Protein AF-A0A973FF22-F1 (afdb_monomer)

Secondary structure (DSSP, 8-state):
----PPP--HHHHHHHHHHHHS-SS-HHHHHHHHT--HHHHHHHHHHHHHHHHHHHHHHHH----HHHHHHHHHHHHHHHHHHHHHHHHHHHHHT-

Structure (mmCIF, N/CA/C/O backbone):
data_AF-A0A973FF22-F1
#
_entry.id   AF-A0A973FF22-F1
#
loop_
_atom_site.group_PDB
_atom_site.id
_atom_site.type_symbol
_atom_site.label_atom_id
_atom_site.label_alt_id
_atom_site.label_comp_id
_atom_site.label_asym_id
_atom_site.label_entity_id
_atom_site.label_seq_id
_atom_site.pdbx_PDB_ins_code
_atom_site.Cartn_x
_atom_site.Cartn_y
_atom_site.Cartn_z
_atom_site.occupancy
_atom_site.B_iso_or_equiv
_atom_site.auth_seq_id
_atom_site.auth_comp_id
_atom_site.auth_asym_id
_atom_site.auth_atom_id
_atom_site.pdbx_PDB_model_num
ATOM 1 N N . MET A 1 1 ? 20.509 -22.204 7.262 1.00 48.00 1 MET A N 1
ATOM 2 C CA . MET A 1 1 ? 20.716 -20.808 7.716 1.00 48.00 1 MET A CA 1
ATOM 3 C C . MET A 1 1 ? 19.4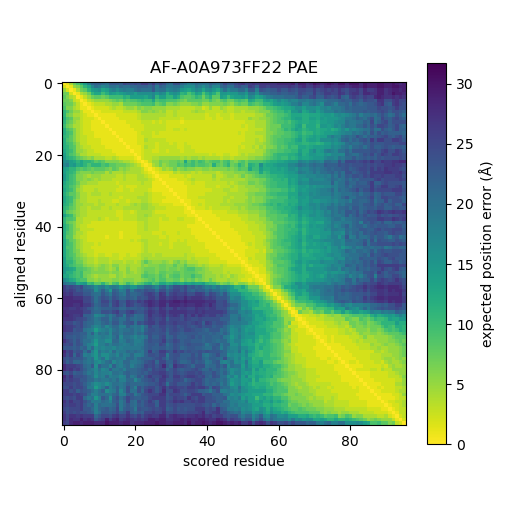69 -19.999 7.385 1.00 48.00 1 MET A C 1
ATOM 5 O O . MET A 1 1 ? 18.954 -20.146 6.285 1.00 48.00 1 MET A O 1
ATOM 9 N N . LYS A 1 2 ? 18.929 -19.214 8.326 1.00 51.78 2 LYS A N 1
ATOM 10 C CA . LYS A 1 2 ? 17.716 -18.405 8.106 1.00 51.78 2 LYS A CA 1
ATOM 11 C C . LYS A 1 2 ? 18.096 -17.234 7.188 1.00 51.78 2 LYS A C 1
ATOM 13 O O . LYS A 1 2 ? 18.772 -16.318 7.637 1.00 51.78 2 LYS A O 1
ATOM 18 N N . GLN A 1 3 ? 17.733 -17.287 5.905 1.00 62.03 3 GLN A N 1
ATOM 19 C CA . GLN A 1 3 ? 17.950 -16.162 4.990 1.00 62.03 3 GLN A CA 1
ATOM 20 C C . GLN A 1 3 ? 17.103 -14.976 5.465 1.00 62.03 3 GLN A C 1
ATOM 22 O O . GLN A 1 3 ? 15.871 -15.006 5.416 1.00 62.03 3 GLN A O 1
ATOM 27 N N . THR A 1 4 ? 17.763 -13.940 5.973 1.00 65.75 4 THR A N 1
ATOM 28 C CA . THR A 1 4 ? 17.120 -12.690 6.369 1.00 65.75 4 THR A CA 1
ATOM 29 C C . THR A 1 4 ? 16.557 -12.033 5.113 1.00 65.75 4 THR A C 1
ATOM 31 O O . THR A 1 4 ? 17.307 -11.682 4.204 1.00 65.75 4 THR A O 1
ATOM 34 N N . ARG A 1 5 ? 15.228 -11.894 5.022 1.00 72.75 5 ARG A N 1
ATOM 35 C CA . ARG A 1 5 ? 14.587 -11.225 3.879 1.00 72.75 5 ARG A CA 1
ATOM 36 C C . ARG A 1 5 ? 15.117 -9.792 3.775 1.00 72.75 5 ARG A C 1
ATOM 38 O O . ARG A 1 5 ? 14.946 -9.011 4.713 1.00 72.75 5 ARG A O 1
ATOM 45 N N . ARG A 1 6 ? 15.732 -9.448 2.638 1.00 81.12 6 ARG A N 1
ATOM 46 C CA . ARG A 1 6 ? 16.167 -8.078 2.323 1.00 81.12 6 ARG A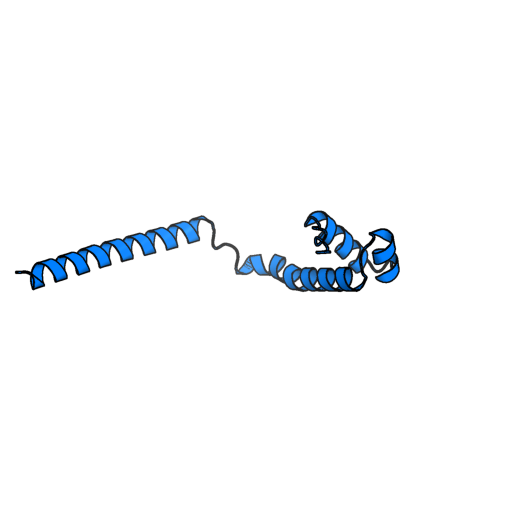 CA 1
ATOM 47 C C . ARG A 1 6 ? 14.939 -7.162 2.372 1.00 81.12 6 ARG A C 1
ATOM 49 O O . ARG A 1 6 ? 13.935 -7.429 1.711 1.00 81.12 6 ARG A O 1
ATOM 56 N N . LYS A 1 7 ? 14.986 -6.126 3.212 1.00 84.00 7 LYS A N 1
ATOM 57 C CA . LYS A 1 7 ? 13.926 -5.115 3.306 1.00 84.00 7 LYS A CA 1
ATOM 58 C C . LYS A 1 7 ? 14.214 -4.019 2.283 1.00 84.00 7 LYS A C 1
ATOM 60 O O . LYS A 1 7 ? 15.337 -3.534 2.215 1.00 84.00 7 LYS A O 1
ATOM 65 N N . PHE A 1 8 ? 13.200 -3.636 1.514 1.00 88.50 8 PHE A N 1
ATOM 66 C CA . PHE A 1 8 ? 13.278 -2.558 0.527 1.00 88.50 8 PHE A CA 1
ATOM 67 C C . PHE A 1 8 ? 12.405 -1.393 0.971 1.00 88.50 8 PHE A C 1
ATOM 69 O O . PHE A 1 8 ? 11.293 -1.625 1.461 1.00 88.50 8 PHE A O 1
ATOM 76 N N . THR A 1 9 ? 12.899 -0.168 0.797 1.00 91.38 9 THR A N 1
ATOM 77 C CA . THR A 1 9 ? 12.139 1.032 1.149 1.00 91.38 9 THR A CA 1
ATOM 78 C C . THR A 1 9 ? 10.975 1.243 0.173 1.00 91.38 9 THR A C 1
ATOM 80 O O . THR A 1 9 ? 11.035 0.761 -0.967 1.00 91.38 9 THR A O 1
ATOM 83 N N . PRO A 1 10 ? 9.894 1.923 0.594 1.00 90.12 10 PRO A N 1
ATOM 84 C CA . PRO A 1 10 ? 8.773 2.238 -0.288 1.00 90.12 10 PRO A CA 1
ATOM 85 C C . PRO A 1 10 ? 9.211 2.988 -1.551 1.00 90.12 10 PRO A C 1
ATOM 87 O O . PRO A 1 10 ? 8.779 2.644 -2.647 1.00 90.12 10 PRO A O 1
ATOM 90 N N . GLU A 1 11 ? 10.133 3.941 -1.420 1.00 90.88 11 GLU A N 1
ATOM 91 C CA . GLU A 1 11 ? 10.633 4.776 -2.519 1.00 90.88 11 GLU A CA 1
ATOM 92 C C . GLU A 1 11 ? 11.366 3.928 -3.560 1.00 90.88 11 GLU A C 1
ATOM 94 O O . GLU A 1 11 ? 11.170 4.098 -4.765 1.00 90.88 11 GLU A O 1
ATOM 99 N N . PHE A 1 12 ? 12.173 2.968 -3.096 1.00 92.31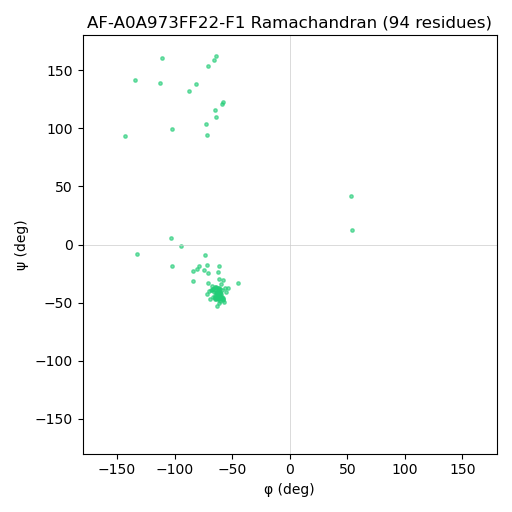 12 PHE A N 1
ATOM 100 C CA . PHE A 1 12 ? 12.884 2.050 -3.976 1.00 92.31 12 PHE A CA 1
ATOM 101 C C . PHE A 1 12 ? 11.914 1.160 -4.758 1.00 92.31 12 PHE A C 1
ATOM 103 O O . PHE A 1 12 ? 12.036 1.042 -5.977 1.00 92.31 12 PHE A O 1
ATOM 110 N N . LYS A 1 13 ? 10.914 0.579 -4.081 1.00 91.75 13 LYS A N 1
ATOM 111 C CA . LYS A 1 13 ? 9.887 -0.239 -4.744 1.00 91.75 13 LYS A CA 1
ATOM 112 C C . LYS A 1 13 ? 9.133 0.567 -5.798 1.00 91.75 13 LYS A C 1
ATOM 114 O O . LYS A 1 13 ? 8.974 0.087 -6.915 1.00 91.75 13 LYS A O 1
ATOM 119 N N . THR A 1 14 ? 8.732 1.795 -5.470 1.00 91.62 14 THR A N 1
ATOM 120 C CA . THR A 1 14 ? 8.043 2.692 -6.406 1.00 91.62 14 THR A CA 1
ATOM 121 C C . THR A 1 14 ? 8.906 2.989 -7.627 1.00 91.62 14 THR A C 1
ATOM 123 O O . THR A 1 14 ? 8.429 2.847 -8.748 1.00 91.62 14 THR A O 1
ATOM 126 N N . LYS A 1 15 ? 10.192 3.317 -7.443 1.00 92.44 15 LYS A N 1
ATOM 127 C CA . LYS A 1 15 ? 11.116 3.558 -8.562 1.00 92.44 15 LYS A CA 1
ATOM 128 C C . LYS A 1 15 ? 11.219 2.349 -9.495 1.00 92.44 15 LYS A C 1
ATOM 130 O O . LYS A 1 15 ? 11.090 2.503 -10.707 1.00 92.44 15 LYS A O 1
ATOM 135 N N . VAL A 1 16 ? 11.409 1.152 -8.937 1.00 92.12 16 VAL A N 1
ATOM 136 C CA . VAL A 1 16 ? 11.498 -0.091 -9.720 1.00 92.12 16 VAL A CA 1
ATOM 137 C C . VAL A 1 16 ? 10.191 -0.363 -10.468 1.00 92.12 16 VAL A C 1
ATOM 139 O O . VAL A 1 16 ? 10.220 -0.709 -11.646 1.00 92.12 16 VAL A O 1
ATOM 142 N N . VAL A 1 17 ? 9.037 -0.169 -9.828 1.00 92.56 17 VAL A N 1
ATOM 143 C CA . VAL A 1 17 ? 7.736 -0.363 -10.483 1.00 92.56 17 VAL A CA 1
ATOM 144 C C . VAL A 1 17 ? 7.505 0.647 -11.608 1.00 92.56 17 VAL A C 1
ATOM 146 O O . VAL A 1 17 ? 7.034 0.255 -12.672 1.00 92.56 17 VAL A O 1
ATOM 149 N N . LEU A 1 18 ? 7.874 1.916 -11.426 1.00 91.81 18 LEU A N 1
ATOM 150 C CA . LEU A 1 18 ? 7.770 2.933 -12.477 1.00 91.81 18 LEU A CA 1
ATOM 151 C C . LEU A 1 18 ? 8.669 2.606 -13.679 1.00 91.81 18 LEU A C 1
ATOM 153 O O . LEU A 1 18 ? 8.233 2.728 -14.825 1.00 91.81 18 LEU A O 1
ATOM 157 N N . GLU A 1 19 ? 9.894 2.127 -13.435 1.00 90.50 19 GLU A N 1
ATOM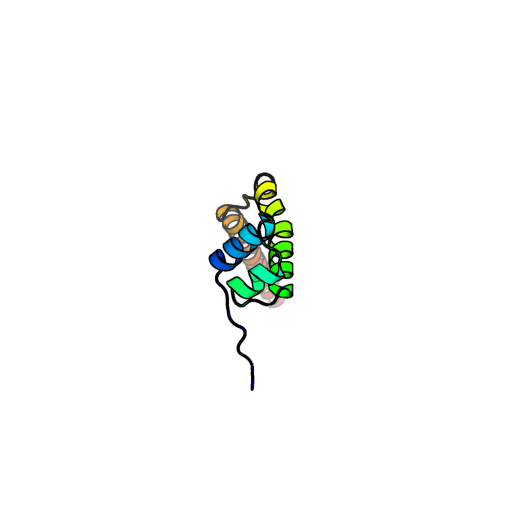 158 C CA . GLU A 1 19 ? 10.772 1.612 -14.495 1.00 90.50 19 GLU A CA 1
ATOM 159 C C . GLU A 1 19 ? 10.130 0.405 -15.214 1.00 90.50 19 GLU A C 1
ATOM 161 O O . GLU A 1 19 ? 10.150 0.351 -16.443 1.00 90.50 19 GLU A O 1
ATOM 166 N N . ALA A 1 20 ? 9.481 -0.508 -14.479 1.00 89.88 20 ALA A N 1
ATOM 167 C CA . ALA A 1 20 ? 8.777 -1.672 -15.038 1.00 89.88 20 ALA A CA 1
ATOM 168 C C . ALA A 1 20 ? 7.474 -1.330 -15.795 1.00 89.88 20 ALA A C 1
ATOM 170 O O . ALA A 1 20 ? 7.015 -2.116 -16.628 1.00 89.88 20 ALA A O 1
ATOM 171 N N . LEU A 1 21 ? 6.838 -0.199 -15.479 1.00 88.31 21 LEU A N 1
ATOM 172 C CA . LEU A 1 21 ? 5.658 0.324 -16.178 1.00 88.31 21 LEU A CA 1
ATOM 173 C C . LEU A 1 21 ? 6.029 1.135 -17.418 1.00 88.31 21 LEU A C 1
ATOM 175 O O . LEU A 1 21 ? 5.220 1.258 -18.327 1.00 88.31 21 LEU A O 1
ATOM 179 N N . SER A 1 22 ? 7.252 1.662 -17.470 1.00 86.81 22 SER A N 1
ATOM 180 C CA . SER A 1 22 ? 7.752 2.415 -18.622 1.00 86.81 22 SER A CA 1
ATOM 181 C C . SER A 1 22 ? 8.073 1.524 -19.832 1.00 86.81 22 SER A C 1
ATOM 183 O O . SER A 1 22 ? 8.398 2.059 -20.886 1.00 86.81 22 SER A O 1
ATOM 185 N N . GLU A 1 23 ? 8.054 0.192 -19.671 1.00 81.88 23 GLU A N 1
ATOM 186 C CA . GLU A 1 23 ? 8.280 -0.845 -20.703 1.00 81.88 23 GLU A CA 1
ATOM 187 C C . GLU A 1 23 ? 9.586 -0.724 -21.512 1.00 81.88 23 GLU A C 1
ATOM 189 O O . GLU A 1 23 ? 9.791 -1.423 -22.498 1.00 81.88 23 GLU A O 1
ATOM 194 N N . ARG A 1 24 ? 10.526 0.117 -21.068 1.00 79.06 24 ARG A N 1
ATOM 195 C CA . ARG A 1 24 ? 11.830 0.310 -21.726 1.00 79.06 24 ARG A CA 1
ATOM 196 C C . ARG A 1 24 ? 12.801 -0.848 -21.502 1.00 79.06 24 ARG A C 1
ATOM 198 O O . ARG A 1 24 ? 13.767 -0.972 -22.242 1.00 79.06 24 ARG A O 1
ATOM 205 N N . LEU A 1 25 ? 12.582 -1.629 -20.447 1.00 81.88 25 LEU A N 1
ATOM 206 C CA . LEU A 1 25 ? 13.393 -2.777 -20.054 1.00 81.88 25 LEU A CA 1
ATOM 207 C C . LEU A 1 25 ? 12.456 -3.935 -19.718 1.00 81.88 25 LEU A C 1
ATOM 209 O O . LEU A 1 25 ? 11.412 -3.738 -19.087 1.00 81.88 25 LEU A O 1
ATOM 213 N N . SER A 1 26 ? 12.845 -5.146 -20.101 1.00 86.75 26 SER A N 1
ATOM 214 C CA . SER A 1 26 ? 12.154 -6.362 -19.683 1.00 86.75 26 SER A CA 1
ATOM 215 C C . SER A 1 26 ? 12.283 -6.573 -18.169 1.00 86.75 26 SER A C 1
ATOM 217 O O . SER A 1 26 ? 13.211 -6.089 -17.514 1.00 86.75 26 SER A O 1
ATOM 219 N N . LEU A 1 27 ? 11.368 -7.357 -17.590 1.00 84.94 27 LEU A N 1
ATOM 220 C CA . LEU A 1 27 ? 11.426 -7.711 -16.165 1.00 84.94 27 LEU A CA 1
ATOM 221 C C . LEU A 1 27 ? 12.740 -8.409 -15.790 1.00 84.94 27 LEU A C 1
ATOM 223 O O . LEU A 1 27 ? 13.206 -8.256 -14.664 1.00 84.94 27 LEU A O 1
ATOM 227 N N . THR A 1 28 ? 13.336 -9.152 -16.724 1.00 86.69 28 THR A N 1
ATOM 228 C CA . THR A 1 28 ? 14.607 -9.860 -16.535 1.00 86.69 28 THR A CA 1
ATOM 229 C C . THR A 1 28 ? 15.791 -8.896 -16.492 1.00 86.69 28 THR A C 1
ATOM 231 O O . THR A 1 28 ? 16.646 -9.018 -15.618 1.00 86.69 28 THR A O 1
ATOM 234 N N . GLU A 1 29 ? 15.825 -7.898 -17.373 1.00 87.94 29 GLU A N 1
ATOM 235 C CA . GLU A 1 29 ? 16.874 -6.867 -17.366 1.00 87.94 29 GLU A CA 1
ATOM 236 C C . GLU A 1 29 ? 16.759 -5.971 -16.131 1.00 87.94 29 GLU A C 1
ATOM 238 O O . GLU A 1 29 ? 17.759 -5.634 -15.499 1.00 87.94 29 GLU A O 1
ATOM 243 N N . LEU A 1 30 ? 15.531 -5.630 -15.729 1.00 89.12 30 LEU A N 1
ATOM 244 C CA . LEU A 1 30 ? 15.289 -4.846 -14.522 1.00 89.12 30 LEU A CA 1
ATOM 245 C C . LEU A 1 30 ? 15.659 -5.628 -13.251 1.00 89.12 30 LEU A C 1
ATOM 247 O O . LEU A 1 30 ? 16.239 -5.063 -12.323 1.00 89.12 30 LEU A O 1
ATOM 251 N N . ALA A 1 31 ? 15.368 -6.930 -13.232 1.00 89.31 31 ALA A N 1
ATOM 252 C CA . ALA A 1 31 ? 15.802 -7.856 -12.192 1.00 89.31 31 ALA A CA 1
ATOM 253 C C . ALA A 1 31 ? 17.328 -7.882 -12.062 1.00 89.31 31 ALA A C 1
ATOM 255 O O . ALA A 1 31 ? 17.844 -7.740 -10.958 1.00 89.31 31 ALA A O 1
ATOM 256 N N . GLN A 1 32 ? 18.055 -7.979 -13.178 1.00 89.56 32 GLN A N 1
ATOM 257 C CA . GLN A 1 32 ? 19.518 -7.935 -13.163 1.00 89.56 32 GLN A CA 1
ATOM 258 C C . GLN A 1 32 ? 20.050 -6.578 -12.686 1.00 89.56 32 GLN A C 1
ATOM 260 O O . GLN A 1 32 ? 20.914 -6.534 -11.815 1.00 89.56 32 GLN A O 1
ATOM 265 N N . LYS A 1 33 ? 19.496 -5.472 -13.195 1.00 89.56 33 LYS A N 1
ATOM 266 C CA . LYS A 1 33 ? 19.926 -4.104 -12.863 1.00 89.56 33 LYS A CA 1
ATOM 267 C C . LYS A 1 33 ? 19.779 -3.766 -11.377 1.00 89.56 33 LYS A C 1
ATOM 269 O O . LYS A 1 33 ? 20.614 -3.054 -10.829 1.00 89.56 33 LYS A O 1
ATOM 274 N N . HIS A 1 34 ? 18.708 -4.239 -10.742 1.00 88.94 34 HIS A N 1
ATOM 275 C CA . HIS A 1 34 ? 18.400 -3.950 -9.336 1.00 88.94 34 HIS A CA 1
ATOM 276 C C . HIS A 1 34 ? 18.724 -5.118 -8.390 1.00 88.94 34 H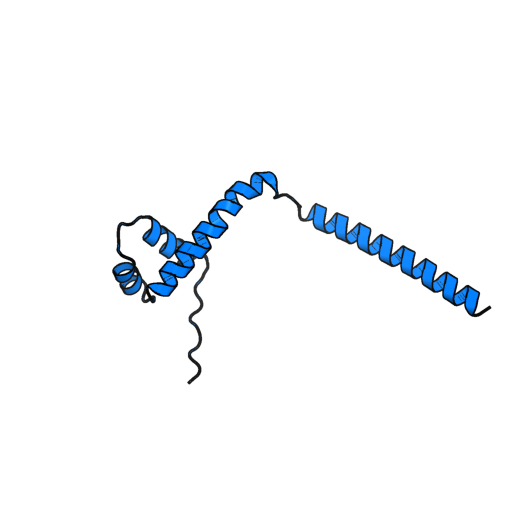IS A C 1
ATOM 278 O O . HIS A 1 34 ? 18.410 -5.038 -7.202 1.00 88.94 34 HIS A O 1
ATOM 284 N N . GLU A 1 35 ? 19.343 -6.188 -8.902 1.00 88.69 35 GLU A N 1
ATOM 285 C CA . GLU A 1 35 ? 19.644 -7.430 -8.170 1.00 88.69 35 GLU A CA 1
ATOM 286 C C . GLU A 1 35 ? 18.404 -8.045 -7.489 1.00 88.69 35 GLU A C 1
ATOM 288 O O . GLU A 1 35 ? 18.431 -8.481 -6.332 1.00 88.69 35 GLU A O 1
ATOM 293 N N . LEU A 1 36 ? 17.282 -8.043 -8.206 1.00 88.56 36 LEU A N 1
ATOM 294 C CA . LEU A 1 36 ? 15.990 -8.556 -7.757 1.00 88.56 36 LEU A CA 1
ATOM 295 C C . LEU A 1 36 ? 15.609 -9.815 -8.527 1.00 88.56 36 LEU A C 1
ATOM 297 O O . LEU A 1 36 ? 16.077 -10.062 -9.631 1.00 88.56 36 LEU A O 1
ATOM 301 N N . HIS A 1 37 ? 14.686 -10.597 -7.972 1.00 89.75 37 HIS A N 1
ATOM 302 C CA . HIS A 1 37 ? 14.062 -11.680 -8.724 1.00 89.75 37 HIS A CA 1
ATOM 303 C C . HIS A 1 37 ? 12.928 -11.120 -9.608 1.00 89.75 37 HIS A C 1
ATOM 305 O O . HIS A 1 37 ? 12.124 -10.331 -9.099 1.00 89.75 37 HIS A O 1
ATOM 311 N N . PRO A 1 38 ? 12.763 -11.549 -10.875 1.00 88.56 38 PRO A N 1
ATOM 312 C CA . PRO A 1 38 ? 11.693 -11.053 -11.754 1.00 88.56 38 PRO A CA 1
ATOM 313 C C . PRO A 1 38 ? 10.289 -11.165 -11.138 1.00 88.56 38 PRO A C 1
ATOM 315 O O . PRO A 1 38 ? 9.471 -10.253 -11.248 1.00 88.56 38 PRO A O 1
ATOM 318 N N . THR A 1 39 ? 10.027 -12.249 -10.400 1.00 91.31 39 THR A N 1
ATOM 319 C CA . THR A 1 39 ? 8.766 -12.458 -9.662 1.00 91.31 39 THR A CA 1
ATOM 320 C C . THR A 1 39 ? 8.498 -11.373 -8.616 1.00 91.31 39 THR A C 1
ATOM 322 O O . THR A 1 39 ? 7.348 -11.005 -8.404 1.00 91.31 39 THR A O 1
ATOM 325 N N . GLN A 1 40 ? 9.541 -10.836 -7.974 1.00 90.62 40 GLN A N 1
ATOM 326 C CA . GLN A 1 40 ? 9.401 -9.780 -6.969 1.00 90.62 40 GLN A CA 1
ATOM 327 C C . GLN A 1 40 ? 8.984 -8.454 -7.612 1.00 90.62 40 GLN A C 1
ATOM 329 O O . GLN A 1 40 ? 8.110 -7.766 -7.090 1.00 90.62 40 GLN A O 1
ATOM 334 N N . ILE A 1 41 ? 9.546 -8.138 -8.779 1.00 91.06 41 ILE A N 1
ATOM 335 C CA . ILE A 1 41 ? 9.150 -6.966 -9.567 1.00 91.06 41 ILE A CA 1
ATOM 336 C C . ILE A 1 41 ? 7.705 -7.121 -10.052 1.00 91.06 41 ILE A C 1
ATOM 338 O O . ILE A 1 41 ? 6.915 -6.189 -9.922 1.00 91.06 41 ILE A O 1
ATOM 342 N N . ALA A 1 42 ? 7.333 -8.302 -10.559 1.00 90.75 42 ALA A N 1
ATOM 343 C CA . ALA A 1 42 ? 5.964 -8.580 -10.994 1.00 90.75 42 ALA A CA 1
ATOM 344 C C . ALA A 1 42 ? 4.953 -8.431 -9.844 1.00 90.75 42 ALA A C 1
ATOM 346 O O . ALA A 1 42 ? 3.898 -7.820 -10.019 1.00 90.75 42 ALA A O 1
ATOM 347 N N . GLN A 1 43 ? 5.300 -8.926 -8.652 1.00 92.38 43 GLN A N 1
ATOM 348 C CA . GLN A 1 43 ? 4.487 -8.757 -7.452 1.00 92.38 43 GLN A CA 1
ATOM 349 C C . GLN A 1 43 ? 4.314 -7.275 -7.091 1.00 92.38 43 GLN A C 1
ATOM 351 O O . GLN A 1 43 ? 3.185 -6.839 -6.876 1.00 92.38 43 GLN A O 1
ATOM 356 N N . TRP A 1 44 ? 5.397 -6.492 -7.055 1.00 93.94 44 TRP A N 1
ATOM 357 C CA . TRP A 1 44 ? 5.309 -5.063 -6.736 1.00 93.94 44 TRP A CA 1
ATOM 358 C C . TRP A 1 44 ? 4.534 -4.275 -7.790 1.00 93.94 44 TRP A C 1
ATOM 360 O O . TRP A 1 44 ? 3.777 -3.379 -7.429 1.00 93.94 44 TRP A O 1
ATOM 370 N N . LYS A 1 45 ? 4.670 -4.625 -9.076 1.00 90.88 45 LYS A N 1
ATOM 371 C CA . LYS A 1 45 ? 3.890 -4.017 -10.162 1.00 90.88 45 LYS A CA 1
ATOM 372 C C . LYS A 1 45 ? 2.393 -4.234 -9.943 1.00 90.88 45 LYS A C 1
ATOM 374 O O . LYS A 1 45 ? 1.631 -3.279 -10.049 1.00 90.88 45 LYS A O 1
ATOM 379 N N . ARG A 1 46 ? 1.982 -5.455 -9.581 1.00 91.06 46 ARG A N 1
ATOM 380 C CA . ARG A 1 46 ? 0.582 -5.756 -9.249 1.00 91.06 46 ARG A CA 1
ATOM 381 C C . ARG A 1 46 ? 0.113 -4.975 -8.022 1.00 91.06 46 ARG A C 1
ATOM 383 O O . ARG A 1 46 ? -0.865 -4.249 -8.114 1.00 91.06 46 ARG A O 1
ATOM 390 N N . GLU A 1 47 ? 0.854 -5.054 -6.915 1.00 90.50 47 GLU A N 1
ATOM 391 C CA . GLU A 1 47 ? 0.514 -4.344 -5.671 1.00 90.50 47 GLU A CA 1
ATOM 392 C C . GLU A 1 47 ? 0.376 -2.828 -5.873 1.00 90.50 47 GLU A C 1
ATOM 394 O O . GLU A 1 47 ? -0.474 -2.194 -5.249 1.00 90.50 47 GLU A O 1
ATOM 399 N N . PHE A 1 48 ? 1.218 -2.243 -6.727 1.00 91.81 48 PHE A N 1
ATOM 400 C CA . PHE A 1 48 ? 1.147 -0.829 -7.065 1.00 91.81 48 PHE A CA 1
ATOM 401 C C . PHE A 1 48 ? -0.097 -0.506 -7.887 1.00 91.81 48 PHE A C 1
ATOM 403 O O . PHE A 1 48 ? -0.781 0.448 -7.551 1.00 91.81 48 PHE A O 1
ATOM 410 N N . LEU A 1 49 ? -0.407 -1.280 -8.931 1.00 89.56 49 LEU A N 1
ATOM 411 C CA . LEU A 1 49 ? -1.581 -1.038 -9.777 1.00 89.56 49 LEU A CA 1
ATOM 412 C C . LEU A 1 49 ? -2.893 -1.194 -9.000 1.00 89.56 49 LEU A C 1
ATOM 414 O O . LEU A 1 49 ? -3.776 -0.349 -9.143 1.00 89.56 49 LEU A O 1
ATOM 418 N N . ASP A 1 50 ? -2.981 -2.207 -8.133 1.00 88.25 50 ASP A N 1
ATOM 419 C CA . ASP A 1 50 ? -4.147 -2.435 -7.273 1.00 88.25 50 ASP A CA 1
ATOM 420 C C . ASP A 1 50 ? -4.417 -1.191 -6.405 1.00 88.25 50 ASP A C 1
ATOM 422 O O . ASP A 1 50 ? -5.515 -0.631 -6.414 1.00 88.25 50 ASP A O 1
ATOM 426 N N . LYS A 1 51 ? -3.373 -0.682 -5.738 1.00 86.56 51 LYS A N 1
ATOM 427 C CA . LYS A 1 51 ? -3.462 0.478 -4.835 1.00 86.56 51 LYS A CA 1
ATOM 428 C C . LYS A 1 51 ? -3.461 1.829 -5.544 1.00 86.56 51 LYS A C 1
ATOM 430 O O . LYS A 1 51 ? -3.888 2.819 -4.958 1.00 86.56 51 LYS A O 1
ATOM 435 N N . ALA A 1 52 ? -2.967 1.909 -6.777 1.00 85.88 52 ALA A N 1
ATOM 436 C CA . ALA A 1 52 ? -2.901 3.160 -7.529 1.00 85.88 52 ALA A CA 1
ATOM 437 C C . ALA A 1 52 ? -4.305 3.702 -7.808 1.00 85.88 52 ALA A C 1
ATOM 439 O O . ALA A 1 52 ? -4.522 4.906 -7.710 1.00 85.88 52 ALA A O 1
ATOM 440 N N . SER A 1 53 ? -5.264 2.812 -8.086 1.00 82.00 53 SER A N 1
ATOM 441 C CA . SER A 1 53 ? -6.671 3.188 -8.254 1.00 82.00 53 SER A CA 1
ATOM 442 C C . SER A 1 53 ? -7.249 3.825 -6.983 1.00 82.00 53 SER A C 1
ATOM 444 O O . SER A 1 53 ? -7.898 4.867 -7.054 1.00 82.00 53 SER A O 1
ATOM 446 N N . GLU A 1 54 ? -6.918 3.282 -5.807 1.00 80.81 54 GLU A N 1
ATOM 447 C CA . GLU A 1 54 ? -7.374 3.797 -4.511 1.00 80.81 54 GLU A CA 1
ATOM 448 C C . GLU A 1 54 ? -6.903 5.231 -4.240 1.00 80.81 54 GLU A C 1
ATOM 450 O O . GLU A 1 54 ? -7.598 5.982 -3.558 1.00 80.81 54 GLU A O 1
ATOM 455 N N . VAL A 1 55 ? -5.748 5.641 -4.777 1.00 79.06 55 VAL A N 1
ATOM 456 C CA . VAL A 1 55 ? -5.245 7.020 -4.635 1.00 79.06 55 VAL A CA 1
ATOM 457 C C . VAL A 1 55 ? -6.200 8.023 -5.281 1.00 79.06 55 VAL A C 1
ATOM 459 O O . VAL A 1 55 ? -6.419 9.094 -4.719 1.00 79.06 55 VAL A O 1
ATOM 462 N N . PHE A 1 56 ? -6.808 7.667 -6.412 1.00 76.88 56 PHE A N 1
ATOM 463 C CA . PHE A 1 56 ? -7.792 8.512 -7.092 1.00 76.88 56 PHE A CA 1
ATOM 464 C C . PHE A 1 56 ? -9.199 8.347 -6.498 1.00 76.88 56 PHE A C 1
ATOM 466 O O . PHE A 1 56 ? -9.939 9.324 -6.412 1.00 76.88 56 PHE A O 1
ATOM 473 N N . SER A 1 57 ? -9.539 7.158 -5.984 1.00 71.50 57 SER A N 1
ATOM 474 C CA . SER A 1 57 ? -10.807 6.909 -5.274 1.00 71.50 57 SER A CA 1
ATOM 475 C C . SER A 1 57 ? -10.870 7.550 -3.883 1.00 71.50 57 SER A C 1
ATOM 477 O O . SER A 1 57 ? -11.953 7.731 -3.325 1.00 71.50 57 SER A O 1
ATOM 479 N N . LYS A 1 58 ? -9.727 7.930 -3.298 1.00 56.31 58 LYS A N 1
ATOM 480 C CA . LYS A 1 58 ? -9.689 8.679 -2.035 1.00 56.31 58 LYS A CA 1
ATOM 481 C C . LYS A 1 58 ? -10.386 10.038 -2.126 1.00 56.31 58 LYS A C 1
ATOM 483 O O . LYS A 1 58 ? -10.796 10.526 -1.087 1.00 56.31 58 LYS A O 1
ATOM 488 N N . GLY A 1 59 ? -10.624 10.596 -3.315 1.00 53.59 59 GLY A N 1
ATOM 489 C CA . GLY A 1 59 ? -11.495 11.769 -3.460 1.00 53.59 59 GLY A CA 1
ATOM 490 C C . GLY A 1 59 ? -12.951 11.532 -3.025 1.00 53.59 59 GLY A C 1
ATOM 491 O O . GLY A 1 59 ? -13.619 12.480 -2.634 1.00 53.59 59 GLY A O 1
ATOM 492 N N . GLU A 1 60 ? -13.435 10.282 -3.033 1.00 53.78 60 GLU A N 1
ATOM 493 C CA . GLU A 1 60 ? -14.818 9.940 -2.650 1.00 53.78 60 GLU A CA 1
ATOM 494 C C . GLU A 1 60 ? -14.943 9.349 -1.233 1.00 53.78 60 GLU A C 1
ATOM 496 O O . GLU A 1 60 ? -16.038 9.328 -0.675 1.00 53.78 60 GLU A O 1
ATOM 501 N N . LYS A 1 61 ? -13.848 8.849 -0.634 1.00 53.50 61 LYS A N 1
ATOM 502 C CA . LYS A 1 61 ? -13.868 8.178 0.690 1.00 53.50 61 LYS A CA 1
ATOM 503 C C . LYS A 1 61 ? -12.791 8.620 1.687 1.00 53.50 61 LYS A C 1
ATOM 505 O O . LYS A 1 61 ? -12.839 8.202 2.841 1.00 53.50 61 LYS A O 1
ATOM 510 N N . ALA A 1 62 ? -11.814 9.427 1.284 1.00 52.75 62 ALA A N 1
ATOM 511 C CA . ALA A 1 62 ? -10.949 10.145 2.214 1.00 52.75 62 ALA A CA 1
ATOM 512 C C . ALA A 1 62 ? -11.463 11.582 2.242 1.00 52.75 62 ALA A C 1
ATOM 514 O O . ALA A 1 62 ? -11.242 12.354 1.325 1.00 52.75 62 ALA A O 1
ATOM 515 N N . GLN A 1 63 ? -12.238 11.950 3.243 1.00 56.00 63 GLN A N 1
ATOM 516 C CA . GLN A 1 63 ? -11.664 12.211 4.548 1.00 56.00 63 GLN A CA 1
ATOM 517 C C . GLN A 1 63 ? -12.605 11.723 5.656 1.00 56.00 63 GLN A C 1
ATOM 519 O O . GLN A 1 63 ? -13.421 12.499 6.130 1.00 56.00 63 GLN A O 1
ATOM 524 N N . LYS A 1 64 ? -12.432 10.488 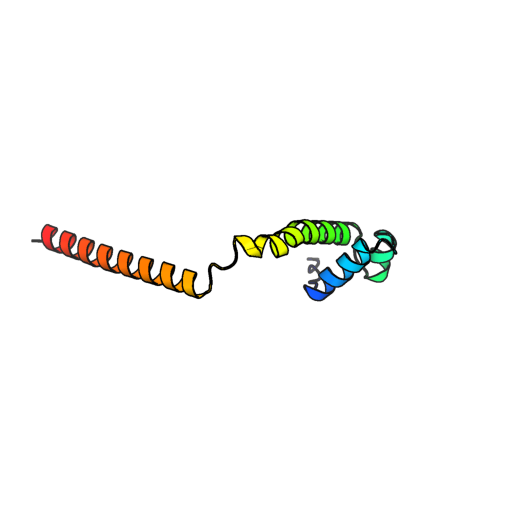6.154 1.00 56.66 64 LYS A N 1
ATOM 525 C CA . LYS A 1 64 ? -12.512 10.344 7.614 1.00 56.66 64 LYS A CA 1
ATOM 526 C C . LYS A 1 64 ? -11.239 10.980 8.149 1.00 56.66 64 LYS A C 1
ATOM 528 O O . LYS A 1 64 ? -10.164 10.380 8.075 1.00 56.66 64 LYS A O 1
ATOM 533 N N . THR A 1 65 ? -11.337 12.255 8.509 1.00 62.19 65 THR A N 1
ATOM 534 C CA . THR A 1 65 ? -10.207 13.026 9.032 1.00 62.19 65 THR A CA 1
ATOM 535 C C . THR A 1 65 ? -9.781 12.407 10.365 1.00 62.19 65 THR A C 1
ATOM 537 O O . THR A 1 65 ? -10.549 11.681 10.989 1.00 62.19 65 THR A O 1
ATOM 540 N N . GLU A 1 66 ? -8.576 12.705 10.851 1.00 62.44 66 GLU A N 1
ATOM 541 C CA . GLU A 1 66 ? -8.205 12.458 12.257 1.00 62.44 66 GLU A CA 1
ATOM 542 C C . GLU A 1 66 ? -9.326 12.913 13.222 1.00 62.44 66 GLU A C 1
ATOM 544 O O . GLU A 1 66 ? -9.586 12.276 14.235 1.00 62.44 66 GLU A O 1
ATOM 549 N N . GLN A 1 67 ? -10.052 13.974 12.848 1.00 65.06 67 GLN A N 1
ATOM 550 C CA . GLN A 1 67 ? -11.231 14.493 13.542 1.00 65.06 67 GLN A CA 1
ATOM 551 C C . GLN A 1 67 ? -12.404 13.504 13.592 1.00 65.06 67 GLN A C 1
ATOM 553 O O . GLN A 1 67 ? -13.016 13.371 14.643 1.00 65.06 67 GLN A O 1
ATOM 558 N N . ASP A 1 68 ? -12.695 12.771 12.519 1.00 74.56 68 ASP A N 1
ATOM 559 C CA . ASP A 1 68 ? -13.767 11.768 12.497 1.00 74.56 68 ASP A CA 1
ATOM 560 C C . ASP A 1 68 ? -13.431 10.597 13.426 1.00 74.56 68 ASP A C 1
ATOM 562 O O . ASP A 1 68 ? -14.294 10.097 14.142 1.00 74.56 68 ASP A O 1
ATOM 566 N N . TYR A 1 69 ? -12.156 10.191 13.468 1.00 75.38 69 TYR A N 1
ATOM 567 C CA . TYR A 1 69 ? -11.688 9.182 14.422 1.00 75.38 69 TYR A CA 1
ATOM 568 C C . TYR A 1 69 ? -11.751 9.685 15.867 1.00 75.38 69 TYR A C 1
ATOM 570 O O . TYR A 1 69 ? -12.097 8.920 16.767 1.00 75.38 69 TYR A O 1
ATOM 578 N N . GLN A 1 70 ? -11.439 10.963 16.103 1.00 74.38 70 GLN A N 1
ATOM 579 C CA . GLN A 1 70 ? -11.579 11.584 17.421 1.00 74.38 70 GLN A CA 1
ATOM 580 C C . GLN A 1 70 ? -13.044 11.645 17.865 1.00 74.38 70 GLN A C 1
ATOM 582 O O . GLN A 1 70 ? -13.341 11.250 18.989 1.00 74.38 70 GLN A O 1
ATOM 587 N N . GLN A 1 71 ? -13.957 12.051 16.980 1.00 80.62 71 GLN A N 1
ATOM 588 C CA . GLN A 1 71 ? -15.395 12.096 17.258 1.00 80.62 71 GLN A CA 1
ATOM 589 C C . GLN A 1 71 ? -15.959 10.705 17.566 1.00 80.62 71 GLN A C 1
ATOM 591 O O . GLN A 1 71 ? -16.635 10.524 18.576 1.00 80.62 71 GLN A O 1
ATOM 596 N N . GLU A 1 72 ? -15.620 9.705 16.750 1.00 83.81 72 GLU A N 1
ATOM 597 C CA . GLU A 1 72 ? -16.048 8.319 16.966 1.00 83.81 72 GLU A CA 1
ATOM 598 C C . GLU A 1 72 ? -15.505 7.772 18.302 1.00 83.81 72 GLU A C 1
ATOM 600 O O . GLU A 1 72 ? -16.214 7.093 19.045 1.00 83.81 72 GLU A O 1
ATOM 605 N N . SER A 1 73 ? -14.272 8.133 18.671 1.00 85.75 73 SER A N 1
ATOM 606 C CA . SER A 1 73 ? -13.670 7.764 19.958 1.00 85.75 73 SER A CA 1
ATOM 607 C C . SER A 1 73 ? -14.380 8.418 21.152 1.00 85.75 73 SER A C 1
ATOM 609 O O . SER A 1 73 ? -14.687 7.743 22.137 1.00 85.75 73 SER A O 1
ATOM 611 N N . GLU A 1 74 ? -14.694 9.715 21.072 1.00 90.31 74 GLU A N 1
ATOM 612 C CA . GLU A 1 74 ? -15.430 10.435 22.120 1.00 90.31 74 GLU A CA 1
ATOM 613 C C . GLU A 1 74 ? -16.833 9.861 22.345 1.00 90.31 74 GLU A C 1
ATOM 615 O O . GLU A 1 74 ? -17.245 9.658 23.495 1.00 90.31 74 GLU A O 1
ATOM 620 N N . GLU A 1 75 ? -17.551 9.548 21.263 1.00 91.25 75 GLU A N 1
ATOM 621 C CA . GLU A 1 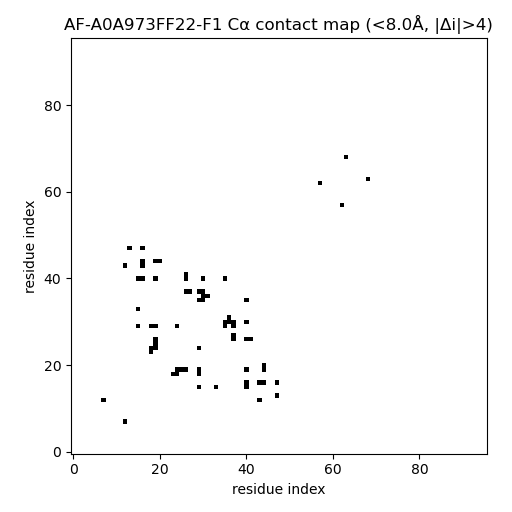75 ? -18.863 8.903 21.336 1.00 91.25 75 GLU A CA 1
ATOM 622 C C . GLU A 1 75 ? -18.774 7.540 22.031 1.00 91.25 75 GLU A C 1
ATOM 624 O O . GLU A 1 75 ? -19.531 7.274 22.971 1.00 91.25 75 GLU A O 1
ATOM 629 N N . LEU A 1 76 ? -17.793 6.713 21.656 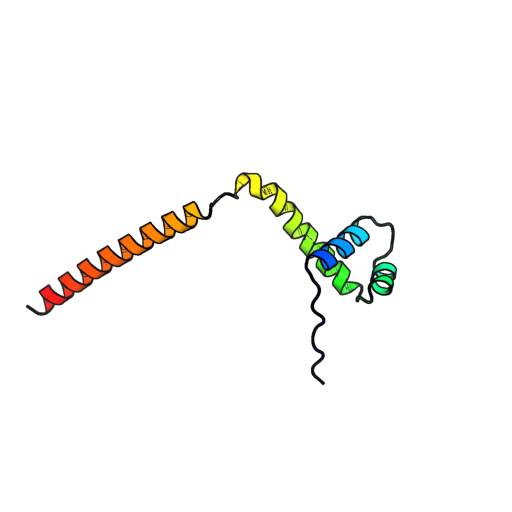1.00 91.75 76 LEU A N 1
ATOM 630 C CA . LEU A 1 76 ? -17.561 5.412 22.286 1.00 91.75 76 LEU A CA 1
ATOM 631 C C . LEU A 1 76 ? -17.232 5.541 23.781 1.00 91.75 76 LEU A C 1
ATOM 633 O O . LEU A 1 76 ? -17.790 4.801 24.598 1.00 91.75 76 LEU A O 1
ATOM 637 N N . TYR A 1 77 ? -16.380 6.494 24.174 1.00 93.31 77 TYR A N 1
ATOM 638 C CA . TYR A 1 77 ? -16.065 6.730 25.588 1.00 93.31 77 TYR A CA 1
ATOM 639 C C . TYR A 1 77 ? -17.291 7.163 26.394 1.00 93.31 77 TYR A C 1
ATOM 641 O O . TYR A 1 77 ? -17.477 6.701 27.527 1.00 93.31 77 T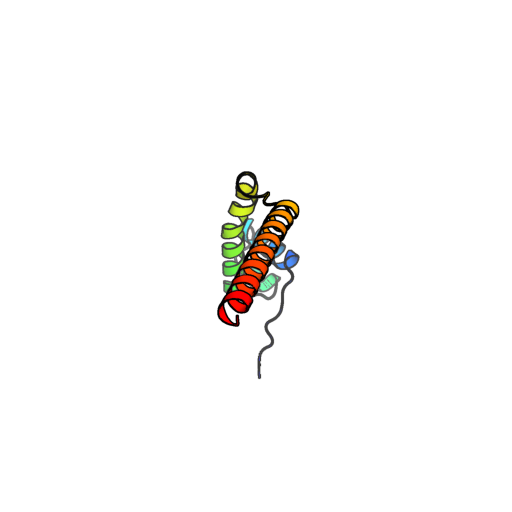YR A O 1
ATOM 649 N N . LYS A 1 78 ? -18.157 8.001 25.815 1.00 93.75 78 LYS A N 1
ATOM 650 C CA . LYS A 1 78 ? -19.411 8.419 26.450 1.00 93.75 78 LYS A CA 1
ATOM 651 C C . LYS A 1 78 ? -20.348 7.232 26.665 1.00 93.75 78 LYS A C 1
ATOM 653 O O . LYS A 1 78 ? -20.870 7.075 27.771 1.00 93.75 78 LYS A O 1
ATOM 658 N N . THR A 1 79 ? -20.518 6.376 25.656 1.00 92.88 79 THR A N 1
ATOM 659 C CA . THR A 1 79 ? -21.345 5.166 25.766 1.00 92.88 79 THR A CA 1
ATOM 660 C C . THR A 1 79 ? -20.802 4.214 26.830 1.00 92.88 79 THR A C 1
ATOM 662 O O . THR A 1 79 ? -21.565 3.733 27.666 1.00 92.88 79 THR A O 1
ATOM 665 N N . ILE A 1 80 ? -19.484 3.993 26.877 1.00 94.56 80 ILE A N 1
ATOM 666 C CA . ILE A 1 80 ? -18.852 3.167 27.920 1.00 94.56 80 ILE A CA 1
ATOM 667 C C . ILE A 1 80 ? -19.105 3.757 29.314 1.00 94.56 80 ILE A C 1
ATOM 669 O O . ILE A 1 80 ? -19.419 3.018 30.249 1.00 94.56 80 ILE A O 1
ATOM 673 N N . GLY A 1 81 ? -18.996 5.080 29.464 1.00 92.62 81 GLY A N 1
ATOM 674 C CA . GLY A 1 81 ? -19.278 5.771 30.722 1.00 92.62 81 GLY A CA 1
ATOM 675 C C . GLY A 1 81 ? -20.725 5.589 31.187 1.00 92.62 81 GLY A C 1
ATOM 676 O O . GLY A 1 81 ? -20.953 5.252 32.349 1.00 92.62 81 GLY A O 1
ATOM 677 N N . GLN A 1 82 ? -21.693 5.751 30.281 1.00 92.69 82 GLN A N 1
ATOM 678 C CA . GLN A 1 82 ? -23.118 5.537 30.565 1.00 92.69 82 GLN A CA 1
ATOM 679 C C . GLN A 1 82 ? -23.397 4.090 30.979 1.00 92.69 82 GLN A C 1
ATOM 681 O O . GLN A 1 82 ? -23.953 3.856 32.052 1.00 92.69 82 GLN A O 1
ATOM 686 N N . LEU A 1 83 ? -22.910 3.126 30.193 1.00 93.56 83 LEU A N 1
ATOM 687 C CA . LEU A 1 83 ? -23.056 1.702 30.492 1.00 93.56 83 LEU A CA 1
ATOM 688 C C . LEU A 1 83 ? -22.442 1.340 31.847 1.00 93.56 83 LEU A C 1
ATOM 690 O O . LEU A 1 83 ? -23.021 0.560 32.599 1.00 93.56 83 LEU A O 1
ATOM 694 N N . LYS A 1 84 ? -21.291 1.922 32.199 1.00 93.56 84 LYS A N 1
ATOM 695 C CA . LYS A 1 84 ? -20.661 1.693 33.503 1.00 93.56 84 LYS A CA 1
ATOM 696 C C . LYS A 1 84 ? -21.544 2.177 34.653 1.00 93.56 84 LYS A C 1
ATOM 698 O O . LYS A 1 84 ? -21.732 1.436 35.614 1.00 93.56 84 LYS A O 1
ATOM 703 N N . VAL A 1 85 ? -22.105 3.383 34.548 1.00 93.56 85 VAL A N 1
ATOM 704 C CA . VAL A 1 85 ? -23.004 3.940 35.574 1.00 93.56 85 VAL A CA 1
ATOM 705 C C . VAL A 1 85 ? -24.272 3.098 35.711 1.00 93.56 85 VAL A C 1
ATOM 707 O O . VAL A 1 85 ? -24.680 2.802 36.833 1.00 93.56 85 VAL A O 1
ATOM 710 N N . GLU A 1 86 ? -24.872 2.673 34.598 1.00 92.69 86 GLU A N 1
ATOM 711 C CA . GLU A 1 86 ? -26.055 1.803 34.604 1.00 92.69 86 GLU A CA 1
ATOM 712 C C . GLU A 1 86 ? -25.762 0.451 35.262 1.00 92.69 86 GLU A C 1
ATOM 714 O O . GLU A 1 86 ? -26.508 0.007 36.136 1.00 92.69 86 GLU A O 1
ATOM 719 N N . VAL A 1 87 ? -24.639 -0.177 34.905 1.00 94.00 87 VAL A N 1
ATOM 720 C CA . VAL A 1 87 ? -24.202 -1.446 35.500 1.00 94.00 87 VAL A CA 1
ATOM 721 C C . VAL A 1 87 ? -23.939 -1.294 36.998 1.00 94.00 87 VAL A C 1
ATOM 723 O O . VAL A 1 87 ? -24.378 -2.138 37.782 1.00 94.00 87 VAL A O 1
ATOM 726 N N . ASP A 1 88 ? -23.249 -0.235 37.418 1.00 92.31 88 ASP A N 1
ATOM 727 C CA . ASP A 1 88 ? -22.943 0.003 38.831 1.00 92.31 88 ASP A CA 1
ATOM 728 C C . ASP A 1 88 ? -24.214 0.320 39.638 1.00 92.31 88 ASP A C 1
ATOM 730 O O . ASP A 1 88 ? -24.367 -0.147 40.772 1.00 92.31 88 ASP A O 1
ATOM 734 N N . TRP A 1 89 ? -25.175 1.035 39.044 1.00 93.88 89 TRP A N 1
ATOM 735 C CA . TRP A 1 89 ? -26.486 1.277 39.646 1.00 93.88 89 TRP A CA 1
ATOM 736 C C . TRP A 1 89 ? -27.289 -0.019 39.816 1.00 93.88 89 TRP A C 1
ATOM 738 O O . TRP A 1 89 ? -27.797 -0.280 40.911 1.00 93.88 89 TRP A O 1
ATOM 748 N N . LEU A 1 90 ? -27.354 -0.860 38.778 1.00 91.69 90 LEU A N 1
ATOM 749 C CA . LEU A 1 90 ? -28.035 -2.158 38.829 1.00 91.69 90 LEU A CA 1
ATOM 750 C C . LEU A 1 90 ? -27.408 -3.081 39.879 1.00 91.69 90 LEU A C 1
ATOM 752 O O . LEU A 1 90 ? -28.128 -3.673 40.683 1.00 91.69 90 LEU A O 1
ATOM 756 N N . LYS A 1 91 ? -26.072 -3.156 39.933 1.00 90.19 91 LYS A N 1
ATOM 757 C CA . LYS A 1 91 ? -25.355 -3.923 40.964 1.00 90.19 91 LYS A CA 1
ATOM 758 C C . LYS A 1 91 ? -25.706 -3.445 42.370 1.00 90.19 91 LYS A C 1
ATOM 760 O O . LYS A 1 91 ? -26.018 -4.266 43.225 1.00 90.19 91 LYS A O 1
ATOM 765 N N . LYS A 1 92 ? -25.711 -2.128 42.603 1.00 88.00 92 LYS A N 1
ATOM 766 C CA . LYS A 1 92 ? -26.054 -1.548 43.909 1.00 88.00 92 LYS A CA 1
ATOM 767 C C . LYS A 1 92 ? -27.507 -1.824 44.308 1.00 88.00 92 LYS A C 1
ATOM 769 O O . LYS A 1 92 ? -27.776 -2.033 45.485 1.00 88.00 92 LYS A O 1
ATOM 774 N N . LYS A 1 93 ? -28.436 -1.826 43.347 1.00 86.19 93 LYS A N 1
ATOM 775 C CA . LYS A 1 93 ? -29.852 -2.153 43.581 1.00 86.19 93 LYS A CA 1
ATOM 776 C C . LYS A 1 93 ? -30.089 -3.631 43.881 1.00 86.19 93 LYS A C 1
ATOM 778 O O . LYS A 1 93 ? -30.980 -3.920 44.661 1.00 86.19 93 LYS A O 1
ATOM 783 N N . LEU A 1 94 ? -29.306 -4.532 43.291 1.00 80.06 94 LEU A N 1
ATOM 784 C CA . LEU A 1 94 ? -29.383 -5.977 43.544 1.00 80.06 94 LEU A CA 1
ATOM 785 C C . LEU A 1 94 ? -28.704 -6.409 44.854 1.00 80.06 94 LEU A C 1
ATOM 787 O O . LEU A 1 94 ? -28.948 -7.511 45.332 1.00 80.06 94 LEU A O 1
ATOM 791 N N . GLN A 1 95 ? -27.824 -5.571 45.405 1.00 70.31 95 GLN A N 1
ATOM 792 C CA . GLN A 1 95 ? -27.147 -5.798 46.688 1.00 70.31 95 GLN A CA 1
ATOM 793 C C . GLN A 1 95 ? -27.862 -5.143 47.885 1.00 70.31 95 GLN A C 1
ATOM 795 O O . GLN A 1 95 ? -27.383 -5.268 49.012 1.00 70.31 95 GLN A O 1
ATOM 800 N N . SER A 1 96 ? -28.970 -4.438 47.638 1.00 52.47 96 SER A N 1
ATOM 801 C CA . SER A 1 96 ? -29.877 -3.872 48.645 1.00 52.47 96 SER A CA 1
ATOM 802 C C . SER A 1 96 ? -31.140 -4.712 48.753 1.00 52.47 96 SER A C 1
ATOM 804 O O . SER A 1 96 ? -31.791 -4.561 49.809 1.00 52.47 96 SER A O 1
#

pLDDT: mean 82.97, std 12.62, range [48.0, 94.56]

Mean predicted aligned error: 12.7 Å

Sequence (96 aa):
MKQTRRKFTPEFKTKVVLEALSERLSLTELAQKHELHPTQIAQWKREFLDKASEVFSKGEKAQKTEQDYQQESEELYKTIGQLKVEVDWLKKKLQS

Solvent-accessible surface area (backbone atoms only — not comparable to full-atom values): 5690 Å² total; per-residue (Å²): 130,86,78,77,78,86,84,75,55,71,68,58,52,50,53,54,34,52,50,61,70,65,66,82,48,55,59,63,56,50,13,63,76,69,75,46,56,46,68,56,54,53,50,48,40,50,57,46,56,65,50,52,53,51,65,66,50,31,77,82,67,57,76,74,41,77,62,48,57,48,51,55,48,53,53,51,52,50,52,53,51,51,52,49,53,53,51,52,52,52,52,55,61,73,75,103

Radius of gyration: 25.64 Å; Cα contacts (8 Å, |Δi|>4): 35; chains: 1; bounding box: 51×35×70 Å

Foldseek 3Di:
DPPDPDDDDPVRLVVLLVVVVVVPDDLVVSCVVVVHDSVVNVVSNVVCVVCVVVVVVCVVVPDPDVVVVVVVVVVVVVVVVVVVVVVVVVVVVVVD

Nearest PDB structures (foldseek):
  1hlv-assembly1_A  TM=7.345E-01  e=1.281E-01  Homo sapiens
  8hnp-assembly1_B  TM=7.295E-01  e=2.231E-01  Thermococcus onnurineus NA1
  1mdm-assembly1_A  TM=7.354E-01  e=1.177E+00  Homo sapiens
  1xsv-assembly1_B  TM=5.990E-01  e=3.330E+00  Staphylococcus aureus
  5mq0-assembly1_O  TM=4.637E-01  e=2.050E+00  Saccharomyces cerevisiae